Protein AF-A0A2E6NRN7-F1 (afdb_monomer)

Structure (mmCIF, N/CA/C/O backbone):
data_AF-A0A2E6NRN7-F1
#
_entry.id   AF-A0A2E6NRN7-F1
#
loop_
_atom_site.group_PDB
_atom_site.id
_atom_site.type_symbol
_atom_site.label_atom_id
_atom_site.label_alt_id
_atom_site.label_comp_id
_at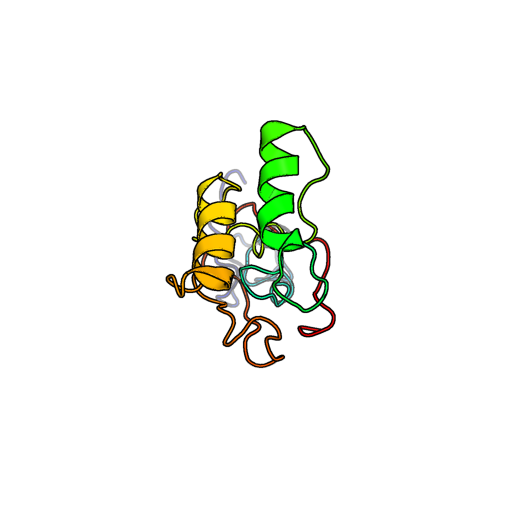om_site.label_asym_id
_atom_site.label_entity_id
_atom_site.label_seq_id
_atom_site.pdbx_PDB_ins_code
_atom_site.Cartn_x
_atom_site.Cartn_y
_atom_site.Cartn_z
_atom_site.occupancy
_atom_site.B_iso_or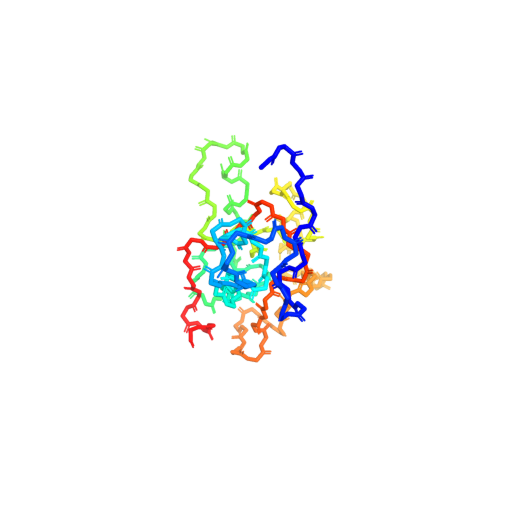_equiv
_atom_site.auth_seq_id
_atom_site.auth_comp_id
_atom_site.auth_asym_id
_atom_site.auth_atom_id
_atom_site.pdbx_PDB_model_num
ATOM 1 N N . CYS A 1 1 ? -23.355 -12.032 27.604 1.00 51.19 1 CYS A N 1
ATOM 2 C CA . CYS A 1 1 ? -23.794 -10.833 28.377 1.00 51.19 1 CYS A CA 1
ATOM 3 C C . CYS A 1 1 ? -23.292 -9.579 27.661 1.00 51.19 1 CYS A C 1
ATOM 5 O O . CYS A 1 1 ? -22.358 -9.713 26.889 1.00 51.19 1 CYS A O 1
ATOM 7 N N . PRO A 1 2 ? -23.863 -8.374 27.845 1.00 42.38 2 PRO A N 1
ATOM 8 C CA . PRO A 1 2 ? -23.249 -7.170 27.294 1.00 42.38 2 PRO A CA 1
ATOM 9 C C . PRO A 1 2 ? -21.928 -6.927 28.044 1.00 42.38 2 PRO A C 1
ATOM 11 O O . PRO A 1 2 ? -21.966 -6.567 29.218 1.00 42.38 2 PRO A O 1
ATOM 14 N N . ALA A 1 3 ? -20.807 -7.180 27.361 1.00 53.59 3 ALA A N 1
ATOM 15 C CA . ALA A 1 3 ? -19.422 -7.009 27.809 1.00 53.59 3 ALA A CA 1
ATOM 16 C C . ALA A 1 3 ? -19.001 -7.858 29.027 1.00 53.59 3 ALA A C 1
ATOM 18 O O . ALA A 1 3 ? -18.905 -7.353 30.146 1.00 53.59 3 ALA A O 1
ATOM 19 N N . CYS A 1 4 ? -18.700 -9.139 28.806 1.00 52.91 4 CYS A N 1
ATOM 20 C CA . CYS A 1 4 ? -17.671 -9.799 29.609 1.00 52.91 4 CYS A CA 1
ATOM 21 C C . CYS A 1 4 ? -16.331 -9.551 28.905 1.00 52.91 4 CYS A C 1
ATOM 23 O O . CYS A 1 4 ? -16.258 -9.552 27.681 1.00 52.91 4 CYS A O 1
ATOM 25 N N . ASN A 1 5 ? -15.322 -9.171 29.675 1.00 68.69 5 ASN A N 1
ATOM 26 C CA . ASN A 1 5 ? -13.997 -8.851 29.172 1.00 68.69 5 ASN A CA 1
ATOM 27 C C . ASN A 1 5 ? -13.223 -10.164 29.018 1.00 68.69 5 ASN A C 1
ATOM 29 O O . ASN A 1 5 ? -12.573 -10.570 29.980 1.00 68.69 5 ASN A O 1
ATOM 33 N N . GLU A 1 6 ? -13.342 -10.794 27.852 1.00 78.25 6 GLU A N 1
ATOM 34 C CA . GLU A 1 6 ? -12.567 -11.976 27.466 1.00 78.25 6 GLU A CA 1
ATOM 35 C C . GLU A 1 6 ? -11.107 -11.603 27.218 1.00 78.25 6 GLU A C 1
ATOM 37 O O . GLU A 1 6 ? -10.813 -10.621 26.527 1.00 78.25 6 GLU A O 1
ATOM 42 N N . ILE A 1 7 ? -10.184 -12.365 27.802 1.00 83.44 7 ILE A N 1
ATOM 43 C CA . ILE A 1 7 ? -8.763 -12.283 27.480 1.00 83.44 7 ILE A CA 1
ATOM 44 C C . ILE A 1 7 ? -8.443 -13.497 26.611 1.00 83.44 7 ILE A C 1
ATOM 46 O O . ILE A 1 7 ? -8.072 -14.551 27.113 1.00 83.44 7 ILE A O 1
ATOM 50 N N . CYS A 1 8 ? -8.554 -13.326 25.295 1.00 84.31 8 CYS A N 1
ATOM 51 C CA . CYS A 1 8 ? -8.453 -14.402 24.304 1.00 84.31 8 CYS A CA 1
ATOM 52 C C . CYS A 1 8 ? -7.022 -14.962 24.079 1.00 84.31 8 CYS A C 1
ATOM 54 O O . CYS A 1 8 ? -6.675 -15.329 22.956 1.00 84.31 8 CYS A O 1
ATOM 56 N N . ASP A 1 9 ? -6.143 -14.932 25.085 1.00 82.94 9 ASP A N 1
ATOM 57 C CA . ASP A 1 9 ? -4.791 -15.525 25.057 1.00 82.94 9 ASP A CA 1
ATOM 58 C C . ASP A 1 9 ? -4.273 -16.044 26.408 1.00 82.94 9 ASP A C 1
ATOM 60 O O . ASP A 1 9 ? -3.080 -16.355 26.542 1.00 82.94 9 ASP A O 1
ATOM 64 N N . ASN A 1 10 ? -5.123 -16.131 27.432 1.00 85.06 10 ASN A N 1
ATOM 65 C CA . ASN A 1 10 ? -4.676 -16.494 28.777 1.00 85.06 10 ASN A CA 1
ATOM 66 C C . ASN A 1 10 ? -4.910 -17.978 29.121 1.00 85.06 10 ASN A C 1
ATOM 68 O O . ASN A 1 10 ? -4.459 -18.421 30.187 1.00 85.06 10 ASN A O 1
ATOM 72 N N . GLY A 1 11 ? -5.557 -18.755 28.241 1.00 83.00 11 GLY A N 1
ATOM 73 C CA . GLY A 1 11 ? -5.867 -20.166 28.475 1.00 83.00 11 GLY A CA 1
ATOM 74 C C . GLY A 1 11 ? -6.983 -20.394 29.494 1.00 83.00 11 GLY A C 1
ATOM 75 O O . GLY A 1 11 ? -7.047 -21.478 30.089 1.00 83.00 11 GLY A O 1
ATOM 76 N N . VAL A 1 12 ? -7.812 -19.383 29.756 1.00 88.12 12 VAL A N 1
ATOM 77 C CA . VAL A 1 12 ? -8.902 -19.394 30.733 1.00 88.12 12 VAL A CA 1
ATOM 78 C C . VAL A 1 12 ? -10.218 -19.041 30.043 1.00 88.12 12 VAL A C 1
ATOM 80 O O . VAL A 1 12 ? -10.271 -18.222 29.144 1.00 88.12 12 VAL A O 1
ATOM 83 N N . ASP A 1 13 ? -11.281 -19.691 30.500 1.00 85.69 13 ASP A N 1
ATOM 84 C CA . ASP A 1 13 ? -12.673 -19.374 30.183 1.00 85.69 13 ASP A CA 1
ATOM 85 C C . ASP A 1 13 ? -13.122 -18.219 31.107 1.00 85.69 13 ASP A C 1
ATOM 87 O O . ASP A 1 13 ? -13.466 -18.451 32.283 1.00 85.69 13 ASP A O 1
ATOM 91 N N . ASP A 1 14 ? -12.967 -16.969 30.652 1.00 86.25 14 ASP A N 1
ATOM 92 C CA . ASP A 1 14 ? -13.157 -15.778 31.490 1.00 86.25 14 ASP A CA 1
ATOM 93 C C . ASP A 1 14 ? -14.650 -15.487 31.757 1.00 86.25 14 ASP A C 1
ATOM 95 O O . ASP A 1 14 ? -15.002 -15.054 32.871 1.00 86.25 14 ASP A O 1
ATOM 99 N N . ASP A 1 15 ? -15.548 -15.800 30.818 1.00 85.75 15 ASP A N 1
ATOM 100 C CA . ASP A 1 15 ? -16.999 -15.636 30.956 1.00 85.75 15 ASP A CA 1
ATOM 101 C C . ASP A 1 15 ? -17.769 -16.903 31.365 1.00 85.75 15 ASP A C 1
ATOM 103 O O . ASP A 1 15 ? -18.920 -16.802 31.822 1.00 85.75 15 ASP A O 1
ATOM 107 N N . ARG A 1 16 ? -17.091 -18.052 31.386 1.00 87.25 16 ARG A N 1
ATOM 108 C CA . ARG A 1 16 ? -17.571 -19.352 31.874 1.00 87.25 16 ARG A CA 1
ATOM 109 C C . ARG A 1 16 ? -18.631 -19.998 31.000 1.00 87.25 16 ARG A C 1
ATOM 111 O O . ARG A 1 16 ? -19.524 -20.675 31.539 1.00 87.25 16 ARG A O 1
ATOM 118 N N . ASP A 1 17 ? -18.564 -19.794 29.693 1.00 87.50 17 ASP A N 1
ATOM 119 C CA . ASP A 1 17 ? -19.461 -20.438 28.739 1.00 87.50 17 ASP A CA 1
ATOM 120 C C . ASP A 1 17 ? -19.004 -21.860 28.334 1.00 87.50 17 ASP A C 1
ATOM 122 O O . ASP A 1 17 ? -19.803 -22.660 27.825 1.00 87.50 17 ASP A O 1
ATOM 126 N N . GLY A 1 18 ? -17.775 -22.228 28.712 1.00 86.62 18 GLY A N 1
ATOM 127 C CA . GLY A 1 18 ? -17.165 -23.532 28.480 1.00 86.62 18 GLY A CA 1
ATOM 128 C C . GLY A 1 18 ? -16.217 -23.584 27.283 1.00 86.62 18 GLY A C 1
ATOM 129 O O . GLY A 1 18 ? -15.721 -24.679 26.984 1.00 86.62 18 GLY A O 1
ATOM 130 N N . LEU A 1 19 ? -15.974 -22.458 26.618 1.00 87.44 19 LEU A N 1
ATOM 131 C CA . LEU A 1 19 ? -14.966 -22.281 25.582 1.00 87.44 19 LEU A CA 1
ATOM 132 C C . LEU A 1 19 ? -13.766 -21.497 26.146 1.00 87.44 19 LEU A C 1
ATOM 134 O O . LEU A 1 19 ? -13.809 -2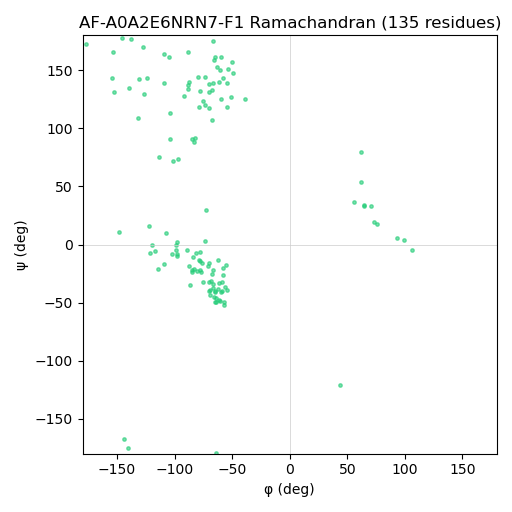0.968 27.250 1.00 87.44 19 LEU A O 1
ATOM 138 N N . VAL A 1 20 ? -12.619 -21.575 25.471 1.00 86.81 20 VAL A N 1
ATOM 139 C CA . VAL A 1 20 ? -11.363 -20.955 25.928 1.00 86.81 20 VAL A CA 1
ATOM 140 C C . VAL A 1 20 ? -10.657 -20.351 24.724 1.00 86.81 20 VAL A C 1
ATOM 142 O O . VAL A 1 20 ? -10.507 -21.035 23.709 1.00 86.81 20 VAL A O 1
ATOM 145 N N . ASP A 1 21 ? -10.154 -19.123 24.865 1.00 83.19 21 ASP A N 1
ATOM 146 C CA . ASP A 1 21 ? -9.392 -18.401 23.841 1.00 83.19 21 ASP A CA 1
ATOM 147 C C . ASP A 1 21 ? -10.032 -18.545 22.439 1.00 83.19 21 ASP A C 1
ATOM 149 O O . ASP A 1 21 ? -11.187 -18.209 22.228 1.00 83.19 21 ASP A O 1
ATOM 153 N N . CYS A 1 22 ? -9.310 -19.090 21.458 1.00 84.44 22 CYS A N 1
ATOM 154 C CA . CYS A 1 22 ? -9.747 -19.183 20.062 1.00 84.44 22 CYS A CA 1
ATOM 155 C C . CYS A 1 22 ? -10.742 -20.303 19.766 1.00 84.44 22 CYS A C 1
ATOM 157 O O . CYS A 1 22 ? -11.233 -20.395 18.641 1.00 84.44 22 CYS A O 1
ATOM 159 N N . ASP A 1 23 ? -11.016 -21.165 20.745 1.00 84.69 23 ASP A N 1
ATOM 160 C CA . ASP A 1 23 ? -12.150 -22.081 20.669 1.00 84.69 23 ASP A CA 1
ATOM 161 C C . ASP A 1 23 ? -13.461 -21.369 21.072 1.00 84.69 23 ASP A C 1
ATOM 163 O O . ASP A 1 23 ? -14.534 -21.958 20.919 1.00 84.69 23 ASP A O 1
ATOM 167 N N . ASP A 1 24 ? -13.382 -20.124 21.564 1.00 81.75 24 ASP A N 1
ATOM 168 C CA . ASP A 1 24 ? -14.505 -19.282 21.975 1.00 81.75 24 ASP A CA 1
ATOM 169 C C . ASP A 1 24 ? -15.028 -18.386 20.842 1.00 81.75 24 ASP A C 1
ATOM 171 O O . ASP A 1 24 ? -14.292 -17.613 20.224 1.00 81.75 24 ASP A O 1
ATOM 175 N N . SER A 1 25 ? -16.343 -18.450 20.607 1.00 85.69 25 SER A N 1
ATOM 176 C CA . SER A 1 25 ? -17.022 -17.628 19.601 1.00 85.69 25 SER A CA 1
ATOM 177 C C . SER A 1 25 ? -17.038 -16.130 19.923 1.00 85.69 25 SER A C 1
ATOM 179 O O . SER A 1 25 ? -17.178 -15.302 19.021 1.00 85.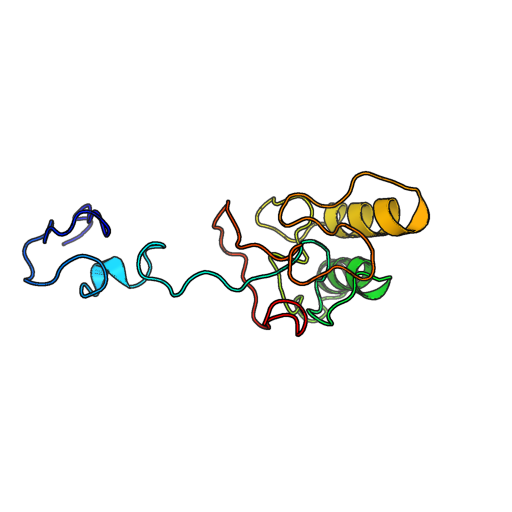69 25 SER A O 1
ATOM 181 N N . ASP A 1 26 ? -16.869 -15.758 21.190 1.00 81.62 26 ASP A N 1
ATOM 182 C CA . ASP A 1 26 ? -16.710 -14.366 21.600 1.00 81.62 26 ASP A CA 1
ATOM 183 C C . ASP A 1 26 ? -15.288 -13.837 21.290 1.00 81.62 26 ASP A C 1
ATOM 185 O O . ASP A 1 26 ? -15.094 -12.623 21.163 1.00 81.62 26 ASP A O 1
ATOM 189 N N . CYS A 1 27 ? -14.329 -14.735 21.018 1.00 79.62 27 CYS A N 1
ATOM 190 C CA . CYS A 1 27 ? -12.966 -14.444 20.560 1.00 79.62 27 CYS A CA 1
ATOM 191 C C . CYS A 1 27 ? -12.770 -14.568 19.034 1.00 79.62 27 CYS A C 1
ATOM 193 O O . CYS A 1 27 ? -11.672 -14.297 18.541 1.00 79.62 27 CYS A O 1
ATOM 195 N N . ASP A 1 28 ? -13.824 -14.869 18.260 1.00 74.81 28 ASP A N 1
ATOM 196 C CA . ASP A 1 28 ? -13.793 -15.044 16.790 1.00 74.81 28 ASP A CA 1
ATOM 197 C C . ASP A 1 28 ? -13.221 -13.837 16.013 1.00 74.81 28 ASP A C 1
ATOM 199 O O . ASP A 1 28 ? -12.886 -13.938 14.830 1.00 74.81 28 ASP A O 1
ATOM 203 N N . ARG A 1 29 ? -13.155 -12.662 16.648 1.00 65.38 29 ARG A N 1
ATOM 204 C CA . ARG A 1 29 ? -12.596 -11.423 16.079 1.00 65.38 29 ARG A CA 1
ATOM 205 C C . ARG A 1 29 ? -11.449 -10.841 16.901 1.00 65.38 29 ARG A C 1
ATOM 207 O O . ARG A 1 29 ? -11.131 -9.670 16.738 1.00 65.38 29 ARG A O 1
ATOM 214 N N . HIS A 1 30 ? -10.871 -11.620 17.810 1.00 68.94 30 HIS A N 1
ATOM 215 C CA . HIS A 1 30 ? -9.707 -11.200 18.577 1.00 68.94 30 HIS A CA 1
ATOM 216 C C . HIS A 1 30 ? -8.427 -11.564 17.818 1.00 68.94 30 HIS A C 1
ATOM 218 O O . HIS A 1 30 ? -8.305 -12.675 17.304 1.00 68.94 30 HIS A O 1
ATOM 224 N N . ASN A 1 31 ? -7.446 -10.661 17.779 1.00 66.00 31 ASN A N 1
ATOM 225 C CA . ASN A 1 31 ? -6.235 -10.796 16.946 1.00 66.00 31 ASN A CA 1
ATOM 226 C C . ASN A 1 31 ? -5.418 -12.058 17.226 1.00 66.00 31 ASN A C 1
ATOM 228 O O . ASN A 1 31 ? -4.746 -12.576 16.344 1.00 66.00 31 ASN A O 1
ATOM 232 N N . ASN A 1 32 ? -5.517 -12.583 18.445 1.00 67.75 32 ASN A N 1
ATOM 233 C CA . ASN A 1 32 ? -4.849 -13.817 18.858 1.00 67.75 32 ASN A CA 1
ATOM 234 C C . ASN A 1 32 ? -5.445 -15.076 18.197 1.00 67.75 32 ASN A C 1
ATOM 236 O O . ASN A 1 32 ? -4.817 -16.134 18.214 1.00 67.75 32 ASN A O 1
ATOM 240 N N . CYS A 1 33 ? -6.647 -14.954 17.630 1.00 69.38 33 CYS A N 1
ATOM 241 C CA . CYS A 1 33 ? -7.470 -16.043 17.107 1.00 69.38 33 CYS A CA 1
ATOM 242 C C . CYS A 1 33 ? -7.805 -15.900 15.622 1.00 69.38 33 CYS A C 1
ATOM 244 O O . CYS A 1 33 ? -8.317 -16.837 15.004 1.00 69.38 33 CYS A O 1
ATOM 246 N N . LEU A 1 34 ? -7.457 -14.759 15.027 1.00 62.06 34 LEU A N 1
ATOM 247 C CA . LEU A 1 34 ? -7.379 -14.621 13.584 1.00 62.06 34 LEU A CA 1
ATOM 248 C C . LEU A 1 34 ? -6.131 -15.364 13.074 1.00 62.06 34 LEU A C 1
ATOM 250 O O . LEU A 1 34 ? -5.105 -15.406 13.758 1.00 62.06 34 LEU A O 1
ATOM 254 N N . PRO A 1 35 ? -6.190 -15.996 11.888 1.00 53.47 35 PRO A N 1
ATOM 255 C CA . PRO A 1 35 ? -4.988 -16.533 11.261 1.00 53.47 35 PRO A CA 1
ATOM 256 C C . PRO A 1 35 ? -3.952 -15.409 11.132 1.00 53.47 35 PRO A C 1
ATOM 258 O O . PRO A 1 35 ? -4.331 -14.288 10.799 1.00 53.47 35 PRO A O 1
ATOM 261 N N . ALA A 1 36 ? -2.678 -15.727 11.403 1.00 54.31 36 ALA A N 1
ATOM 262 C CA . ALA A 1 36 ? -1.548 -14.802 11.281 1.00 54.31 36 ALA A CA 1
ATOM 263 C C . ALA A 1 36 ? -1.724 -13.911 10.045 1.00 54.31 36 ALA A C 1
ATOM 265 O O . ALA A 1 36 ? -1.995 -14.433 8.955 1.00 54.31 36 ALA A O 1
ATOM 266 N N . GLY A 1 37 ? -1.678 -12.593 10.264 1.00 63.97 37 GLY A N 1
ATOM 267 C CA . GLY A 1 37 ? -2.070 -11.586 9.284 1.00 63.97 37 GLY A CA 1
ATOM 268 C C . GLY A 1 37 ? -1.423 -11.835 7.925 1.00 63.97 37 GLY A C 1
ATOM 269 O O . GLY A 1 37 ? -0.316 -12.369 7.824 1.00 63.97 37 GLY A O 1
ATOM 270 N N . VAL A 1 38 ? -2.132 -11.481 6.851 1.00 79.56 38 VAL A N 1
ATOM 271 C CA . VAL A 1 38 ? -1.569 -11.549 5.499 1.00 79.56 38 VAL A CA 1
ATOM 272 C C . VAL A 1 38 ? -0.227 -10.818 5.505 1.00 79.56 38 VAL A C 1
ATOM 274 O O . VAL A 1 38 ? -0.155 -9.681 5.952 1.00 79.56 38 VAL A O 1
ATOM 277 N N . ARG A 1 39 ? 0.847 -11.465 5.036 1.00 90.31 39 ARG A N 1
ATOM 278 C CA . ARG A 1 39 ? 2.154 -10.808 4.935 1.00 90.31 39 ARG A CA 1
ATOM 279 C C . ARG A 1 39 ? 2.172 -9.907 3.708 1.00 90.31 39 ARG A C 1
ATOM 281 O O . ARG A 1 39 ? 1.829 -10.345 2.610 1.00 90.31 39 ARG A O 1
ATOM 288 N N . PHE A 1 40 ? 2.628 -8.674 3.876 1.00 93.44 40 PHE A N 1
ATOM 289 C CA . PHE A 1 40 ? 2.713 -7.684 2.806 1.00 93.44 40 PHE A CA 1
ATOM 290 C C . PHE A 1 40 ? 3.936 -6.781 2.985 1.00 93.44 40 PHE A C 1
ATOM 292 O O . PHE A 1 40 ? 4.703 -6.905 3.942 1.00 93.44 40 PHE A O 1
ATOM 299 N N . VAL A 1 41 ? 4.128 -5.878 2.027 1.00 95.50 41 VAL A N 1
ATOM 300 C CA . VAL A 1 41 ? 5.093 -4.783 2.105 1.00 95.50 41 VAL A CA 1
ATOM 301 C C . VAL A 1 41 ? 4.355 -3.484 1.821 1.00 95.50 41 VAL A C 1
ATOM 303 O O . VAL A 1 41 ? 3.652 -3.381 0.812 1.00 95.50 41 VAL A O 1
ATOM 306 N N . ARG A 1 42 ? 4.528 -2.480 2.687 1.00 95.31 42 ARG A N 1
ATOM 307 C CA . ARG A 1 42 ? 3.982 -1.142 2.465 1.00 95.31 42 ARG A CA 1
ATOM 308 C C . ARG A 1 42 ? 4.555 -0.566 1.178 1.00 95.31 42 ARG A C 1
ATOM 310 O O . ARG A 1 42 ? 5.766 -0.487 0.969 1.00 95.31 42 ARG A O 1
ATOM 317 N N . GLY A 1 43 ? 3.644 -0.168 0.309 1.00 95.81 43 GLY A N 1
ATOM 318 C CA . GLY A 1 43 ? 3.879 0.368 -1.014 1.00 95.81 43 GLY A CA 1
ATOM 319 C C . GLY A 1 43 ? 3.569 -0.562 -2.179 1.00 95.81 43 GLY A C 1
ATOM 320 O O . GLY A 1 43 ? 3.657 -0.082 -3.300 1.00 95.81 43 GLY A O 1
ATOM 321 N N . ASP A 1 44 ? 3.200 -1.828 -1.962 1.00 96.69 44 ASP A N 1
ATOM 322 C CA . ASP A 1 44 ? 2.671 -2.715 -3.016 1.00 96.69 44 ASP A CA 1
ATOM 323 C C . ASP A 1 44 ? 1.139 -2.821 -2.921 1.00 96.69 44 ASP A C 1
ATOM 325 O O . ASP A 1 44 ? 0.566 -3.819 -2.472 1.00 96.69 44 ASP A O 1
ATOM 329 N N . GLY A 1 45 ? 0.463 -1.734 -3.294 1.00 95.44 45 GLY A N 1
ATOM 330 C CA . GLY A 1 45 ? -0.983 -1.587 -3.119 1.00 95.44 45 GLY A CA 1
ATOM 331 C C . GLY A 1 45 ? -1.814 -2.468 -4.056 1.00 95.44 45 GLY A C 1
ATOM 332 O O . GLY A 1 45 ? -2.999 -2.697 -3.793 1.00 95.44 45 GLY A O 1
ATOM 333 N N . ASN A 1 46 ? -1.231 -2.965 -5.153 1.00 95.12 46 ASN A N 1
ATOM 334 C CA . ASN A 1 46 ? -1.886 -3.930 -6.043 1.00 95.12 46 ASN A CA 1
ATOM 335 C C . ASN A 1 46 ? -1.461 -5.387 -5.801 1.00 95.12 46 ASN A C 1
ATOM 337 O O . ASN A 1 46 ? -1.997 -6.271 -6.472 1.00 95.12 46 ASN A O 1
ATOM 341 N N . SER A 1 47 ? -0.556 -5.625 -4.847 1.00 94.50 47 SER A N 1
ATOM 342 C CA . SER A 1 47 ? -0.038 -6.944 -4.479 1.00 94.50 47 SER A CA 1
ATOM 343 C C . SER A 1 47 ? 0.576 -7.700 -5.662 1.00 94.50 47 SER A C 1
ATOM 345 O O . SER A 1 47 ? 0.416 -8.918 -5.775 1.00 94.50 47 SER A O 1
ATOM 347 N N . ASP A 1 48 ? 1.253 -6.995 -6.573 1.00 94.56 48 ASP A N 1
ATOM 348 C CA . ASP A 1 48 ? 1.849 -7.603 -7.769 1.00 94.56 48 ASP A CA 1
ATOM 349 C C . ASP A 1 48 ? 3.290 -8.106 -7.565 1.00 94.56 48 ASP A C 1
ATOM 351 O O . ASP A 1 48 ? 3.843 -8.786 -8.439 1.00 94.56 48 ASP A O 1
ATOM 355 N N . GLY A 1 49 ? 3.873 -7.851 -6.391 1.00 93.88 49 GLY A N 1
ATOM 356 C CA . GLY A 1 49 ? 5.224 -8.275 -6.041 1.00 93.88 49 GLY A CA 1
ATOM 357 C C . GLY A 1 49 ? 6.305 -7.237 -6.332 1.00 93.88 49 GLY A C 1
ATOM 358 O O . GLY A 1 49 ? 7.490 -7.560 -6.202 1.00 93.88 49 GLY A O 1
ATOM 359 N N . ALA A 1 50 ? 5.955 -6.020 -6.756 1.00 95.69 50 ALA A N 1
ATOM 360 C CA . ALA A 1 50 ? 6.930 -4.970 -7.019 1.00 95.69 50 ALA A CA 1
ATOM 361 C C . ALA A 1 50 ? 6.360 -3.560 -6.838 1.00 95.69 50 ALA A C 1
ATOM 363 O O . ALA A 1 50 ? 5.403 -3.166 -7.488 1.00 95.69 50 ALA A O 1
ATOM 364 N N . ILE A 1 51 ? 7.075 -2.716 -6.097 1.00 96.75 51 ILE A N 1
ATOM 365 C CA . ILE A 1 51 ? 6.685 -1.316 -5.916 1.00 96.75 51 ILE A CA 1
ATOM 366 C C . ILE A 1 51 ? 7.077 -0.504 -7.145 1.00 96.75 51 ILE A C 1
ATOM 368 O O . ILE A 1 51 ? 8.258 -0.361 -7.484 1.00 96.75 51 ILE A O 1
ATOM 372 N N . ASN A 1 52 ? 6.079 0.062 -7.811 1.00 96.62 52 ASN A N 1
ATOM 373 C CA . ASN A 1 52 ? 6.235 0.806 -9.044 1.00 96.62 52 ASN A CA 1
ATOM 374 C C . ASN A 1 52 ? 5.263 1.999 -9.142 1.00 96.62 52 ASN A C 1
ATOM 376 O O . ASN A 1 52 ? 4.677 2.461 -8.166 1.00 96.62 52 ASN A O 1
ATOM 380 N N . LEU A 1 53 ? 5.152 2.588 -10.339 1.00 97.25 53 LEU A N 1
ATOM 381 C CA . LEU A 1 53 ? 4.299 3.761 -10.554 1.00 97.25 53 LEU A CA 1
ATOM 382 C C . LEU A 1 53 ? 2.820 3.456 -10.271 1.00 97.25 53 LEU A C 1
ATOM 384 O O . LEU A 1 53 ? 2.093 4.343 -9.831 1.00 97.25 53 LEU A O 1
ATOM 388 N N . THR A 1 54 ? 2.386 2.228 -10.548 1.00 97.25 54 THR A N 1
ATOM 389 C CA . THR A 1 54 ? 1.000 1.785 -10.372 1.00 97.25 54 THR A CA 1
ATOM 390 C C . THR A 1 54 ? 0.571 1.925 -8.917 1.00 97.25 54 THR A C 1
ATOM 392 O O . THR A 1 54 ? -0.511 2.449 -8.657 1.00 97.25 54 THR A O 1
ATOM 395 N N . ASP A 1 55 ? 1.456 1.591 -7.981 1.00 97.25 55 ASP A N 1
ATOM 396 C CA . ASP A 1 55 ? 1.180 1.625 -6.546 1.00 97.25 55 ASP A CA 1
ATOM 397 C C . ASP A 1 55 ? 0.966 3.030 -6.000 1.00 97.25 55 ASP A C 1
ATOM 399 O O . ASP A 1 55 ? 0.122 3.240 -5.139 1.00 97.25 55 ASP A O 1
ATOM 403 N N . GLY A 1 56 ? 1.658 4.029 -6.551 1.00 96.69 56 GLY A N 1
ATOM 404 C CA . GLY A 1 56 ? 1.391 5.425 -6.199 1.00 96.69 56 GLY A CA 1
ATOM 405 C C . GLY A 1 56 ? 0.142 5.994 -6.885 1.00 96.69 56 GLY A C 1
ATOM 406 O O . GLY A 1 56 ? -0.424 6.985 -6.429 1.00 96.69 56 GLY A O 1
ATOM 407 N N . VAL A 1 57 ? -0.306 5.405 -7.999 1.00 97.50 57 VAL A N 1
ATOM 408 C CA . VAL A 1 57 ? -1.475 5.886 -8.759 1.00 97.50 57 VAL A CA 1
ATOM 409 C C . VAL A 1 57 ? -2.787 5.316 -8.220 1.00 97.50 57 VAL A C 1
ATOM 411 O O . VAL A 1 57 ? -3.796 6.022 -8.234 1.00 97.50 57 VAL A O 1
ATOM 414 N N . ILE A 1 58 ? -2.798 4.074 -7.737 1.00 96.38 58 ILE A N 1
ATOM 415 C CA . ILE A 1 58 ? -4.009 3.408 -7.234 1.00 96.38 58 ILE A CA 1
ATOM 416 C C . ILE A 1 58 ? -4.698 4.194 -6.104 1.00 96.38 58 ILE A C 1
ATOM 418 O O . ILE A 1 58 ? -5.890 4.475 -6.261 1.00 96.38 58 ILE A O 1
ATOM 422 N N . PRO A 1 59 ? -3.999 4.655 -5.044 1.00 95.62 59 PRO A N 1
ATOM 423 C CA . PRO A 1 59 ? -4.600 5.498 -4.009 1.00 95.62 59 PRO A CA 1
ATOM 424 C C . PRO A 1 59 ? -5.278 6.748 -4.584 1.00 95.62 59 PRO A C 1
ATOM 426 O O . PRO A 1 59 ? -6.380 7.119 -4.184 1.00 95.62 59 PRO A O 1
ATOM 429 N N . LEU A 1 60 ? -4.674 7.375 -5.600 1.00 97.38 60 LEU A N 1
ATOM 430 C CA . LEU A 1 60 ? -5.235 8.565 -6.244 1.00 97.38 60 LEU A CA 1
ATOM 431 C C . LEU A 1 60 ? -6.502 8.254 -7.049 1.00 97.38 60 LEU A C 1
ATOM 433 O O . LEU A 1 60 ? -7.445 9.049 -7.043 1.00 97.38 60 LEU A O 1
ATOM 437 N N . LEU A 1 61 ? -6.535 7.117 -7.749 1.00 96.62 61 LEU A N 1
ATOM 438 C CA . LEU A 1 61 ? -7.722 6.676 -8.483 1.00 96.62 61 LEU A CA 1
ATOM 439 C C . LEU A 1 61 ? -8.870 6.356 -7.522 1.00 96.62 61 LEU A C 1
ATOM 441 O O . LEU A 1 61 ? -9.996 6.813 -7.750 1.00 96.62 61 LEU A O 1
ATOM 445 N N . TYR A 1 62 ? -8.581 5.644 -6.435 1.00 95.31 62 TYR A N 1
ATOM 446 C CA . TYR A 1 62 ? -9.549 5.345 -5.386 1.00 95.31 62 TYR A CA 1
ATOM 447 C C . TYR A 1 62 ? -10.145 6.635 -4.796 1.00 95.31 62 TYR A C 1
ATOM 449 O O . TYR A 1 62 ? -11.359 6.839 -4.840 1.00 95.31 62 TYR A O 1
ATOM 457 N N . LEU A 1 63 ? -9.292 7.576 -4.375 1.00 96.38 63 LEU A N 1
ATOM 458 C CA . LEU A 1 63 ? -9.713 8.806 -3.697 1.00 96.38 63 LEU A CA 1
ATOM 459 C C . LEU A 1 63 ? -10.457 9.805 -4.588 1.00 96.38 63 LEU A C 1
ATOM 461 O O . LEU A 1 63 ? -11.439 10.411 -4.159 1.00 96.38 63 LEU A O 1
ATOM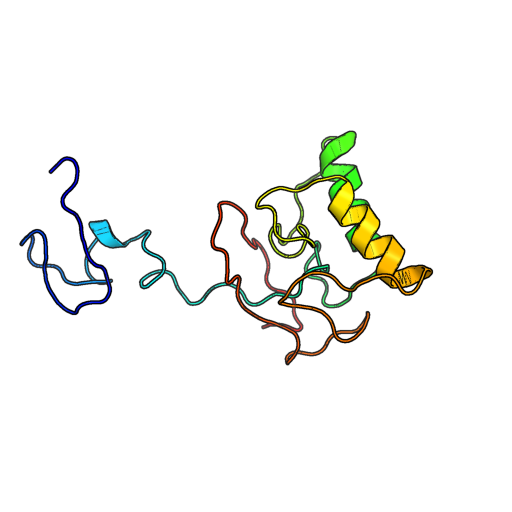 465 N N . PHE A 1 64 ? -9.981 10.029 -5.816 1.00 96.75 64 PHE A N 1
ATOM 466 C CA . PHE A 1 64 ? -10.444 11.161 -6.629 1.00 96.75 64 PHE A CA 1
ATOM 467 C C . PHE A 1 64 ? -11.318 10.769 -7.813 1.00 96.75 64 PHE A C 1
ATOM 469 O O . PHE A 1 64 ? -11.993 11.632 -8.379 1.00 96.75 64 PHE A O 1
ATOM 476 N N . THR A 1 65 ? -11.312 9.495 -8.208 1.00 96.12 65 THR A N 1
ATOM 477 C CA . THR A 1 65 ? -12.108 9.023 -9.352 1.00 96.12 65 THR A CA 1
ATOM 478 C C . THR A 1 65 ? -13.172 8.001 -8.965 1.00 96.12 65 THR A C 1
ATOM 480 O O . THR A 1 65 ? -13.998 7.662 -9.809 1.00 96.12 65 THR A O 1
ATOM 483 N N . GLY A 1 66 ? -13.195 7.557 -7.701 1.00 91.38 66 GLY A N 1
ATOM 484 C CA . GLY A 1 66 ? -14.060 6.465 -7.257 1.00 91.38 66 GLY A CA 1
ATOM 485 C C . GLY A 1 66 ? -13.700 5.145 -7.938 1.00 91.38 66 GLY A C 1
ATOM 486 O O . GLY A 1 66 ? -14.596 4.378 -8.284 1.00 91.38 66 GLY A O 1
ATOM 487 N N . GLY A 1 67 ? -12.407 4.941 -8.213 1.00 92.69 67 GLY A N 1
ATOM 488 C CA . GLY A 1 67 ? -11.889 3.674 -8.719 1.00 92.69 67 GLY A CA 1
ATOM 489 C C . GLY A 1 67 ? -12.014 2.556 -7.685 1.00 92.69 67 GLY A C 1
ATOM 490 O O . GLY A 1 67 ? -12.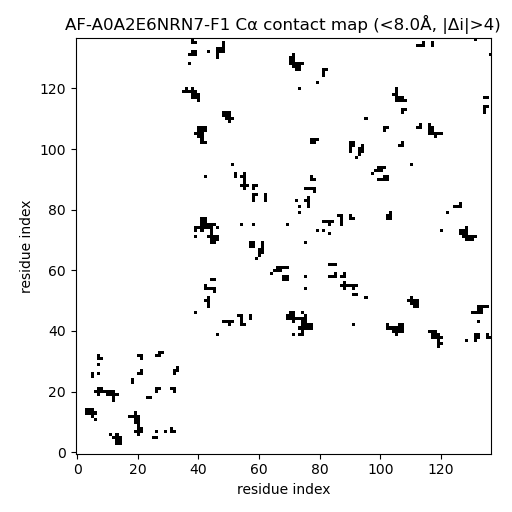417 2.791 -6.545 1.00 92.69 67 GLY A O 1
ATOM 491 N N . ASP A 1 68 ? -11.655 1.341 -8.092 1.00 92.62 68 ASP A N 1
ATOM 492 C CA . ASP A 1 68 ? -11.642 0.193 -7.188 1.00 92.62 68 ASP A CA 1
ATOM 493 C C . ASP A 1 68 ? -10.662 0.420 -6.024 1.00 92.62 68 ASP A C 1
ATOM 495 O O . ASP A 1 68 ? -9.664 1.138 -6.157 1.00 92.62 68 ASP A O 1
ATOM 499 N N . ALA A 1 69 ? -10.967 -0.184 -4.875 1.00 91.12 69 ALA A N 1
ATOM 500 C CA . ALA A 1 69 ? -10.071 -0.173 -3.725 1.00 91.12 69 ALA A CA 1
ATOM 501 C C . ALA A 1 69 ? -8.748 -0.899 -4.053 1.00 91.12 69 ALA A C 1
ATOM 503 O O . ALA A 1 69 ? -8.747 -1.800 -4.902 1.00 91.12 69 ALA A O 1
ATOM 504 N N . PRO A 1 70 ? -7.633 -0.533 -3.389 1.00 94.12 70 PRO A N 1
ATOM 505 C CA . PRO A 1 70 ? -6.381 -1.274 -3.494 1.00 94.12 70 PRO A CA 1
ATOM 506 C C . PRO A 1 70 ? -6.578 -2.759 -3.177 1.00 94.12 70 PRO A C 1
ATOM 508 O O . PRO A 1 70 ? -7.450 -3.132 -2.391 1.00 94.12 70 PRO A O 1
ATOM 511 N N . ALA A 1 71 ? -5.750 -3.607 -3.781 1.00 92.88 71 ALA A N 1
ATOM 512 C CA . ALA A 1 71 ? -5.797 -5.045 -3.538 1.00 92.88 71 ALA A CA 1
ATOM 513 C C . ALA A 1 71 ? -5.346 -5.379 -2.102 1.00 92.88 71 ALA A C 1
ATOM 515 O O . ALA A 1 71 ? -5.862 -6.304 -1.470 1.00 92.88 71 ALA A O 1
ATOM 516 N N . CYS A 1 72 ? -4.440 -4.559 -1.570 1.00 93.06 72 CYS A N 1
ATOM 517 C CA . CYS A 1 72 ? -4.007 -4.578 -0.183 1.00 93.06 72 CYS A CA 1
ATOM 518 C C . CYS A 1 72 ? -4.045 -3.148 0.356 1.00 93.06 72 CYS A C 1
ATOM 520 O O . CYS A 1 72 ? -3.280 -2.291 -0.091 1.00 93.06 72 CYS A O 1
ATOM 522 N N . VAL A 1 73 ? -5.009 -2.875 1.243 1.00 93.00 73 VAL A N 1
ATOM 523 C CA . VAL A 1 73 ? -5.220 -1.530 1.797 1.00 93.00 73 VAL A CA 1
ATOM 524 C C . VAL A 1 73 ? -4.065 -1.176 2.731 1.00 93.00 73 VAL A C 1
ATOM 526 O O . VAL A 1 73 ? -3.527 -0.085 2.590 1.00 93.00 73 VAL A O 1
ATOM 529 N N . ASP A 1 74 ? -3.586 -2.126 3.535 1.00 92.06 74 ASP A N 1
ATOM 530 C CA . ASP A 1 74 ? -2.435 -1.940 4.439 1.00 92.06 74 ASP A CA 1
ATOM 531 C C . ASP A 1 74 ? -1.160 -1.626 3.663 1.00 92.06 74 ASP A C 1
ATOM 533 O O . ASP A 1 74 ? -0.358 -0.774 4.041 1.00 92.06 74 ASP A O 1
ATOM 537 N N . ALA A 1 75 ? -0.980 -2.269 2.505 1.00 94.88 75 ALA A N 1
ATOM 538 C CA . ALA A 1 75 ? 0.138 -1.940 1.636 1.00 94.88 75 ALA A CA 1
ATOM 539 C C . ALA A 1 75 ? -0.021 -0.560 0.986 1.00 94.88 75 ALA A C 1
ATOM 541 O O . ALA A 1 75 ? 0.975 0.109 0.723 1.00 94.88 75 ALA A O 1
ATOM 542 N N . ALA A 1 76 ? -1.245 -0.125 0.697 1.00 96.19 76 ALA A N 1
ATOM 543 C CA . ALA A 1 76 ? -1.496 1.178 0.099 1.00 96.19 76 ALA A CA 1
ATOM 544 C C . ALA A 1 76 ? -1.465 2.332 1.120 1.00 96.19 76 ALA A C 1
ATOM 546 O O . ALA A 1 76 ? -1.193 3.454 0.700 1.00 96.19 76 ALA A O 1
ATOM 547 N N . ASP A 1 77 ? -1.686 2.073 2.412 1.00 95.25 77 ASP A N 1
ATOM 548 C CA . ASP A 1 77 ? -1.441 3.007 3.518 1.00 95.25 77 ASP A CA 1
ATOM 549 C C . ASP A 1 77 ? 0.030 2.931 3.958 1.00 95.25 77 ASP A C 1
ATOM 551 O O . ASP A 1 77 ? 0.471 2.118 4.772 1.00 95.25 77 ASP A O 1
ATOM 555 N N . THR A 1 78 ? 0.838 3.782 3.345 1.00 96.31 78 THR A N 1
ATOM 556 C CA . THR A 1 78 ? 2.299 3.738 3.424 1.00 96.31 78 THR A CA 1
ATOM 557 C C . THR A 1 78 ? 2.871 4.410 4.663 1.00 96.31 78 THR A C 1
ATOM 559 O O . THR A 1 78 ? 4.027 4.142 5.015 1.00 96.31 78 THR A O 1
ATOM 562 N N . ASN A 1 79 ? 2.112 5.311 5.290 1.00 94.94 79 ASN A N 1
ATOM 563 C CA . ASN A 1 79 ? 2.469 5.929 6.565 1.00 94.94 79 ASN A CA 1
ATOM 564 C C . ASN A 1 79 ? 1.640 5.432 7.742 1.00 94.94 79 ASN A C 1
ATOM 566 O O . ASN A 1 79 ? 1.811 5.986 8.829 1.00 94.94 79 ASN A O 1
ATOM 570 N N . ASP A 1 80 ? 0.855 4.379 7.533 1.00 92.69 80 ASP A N 1
ATOM 571 C CA . ASP A 1 80 ? 0.239 3.581 8.582 1.00 92.69 80 ASP A CA 1
ATOM 572 C C . ASP A 1 80 ? -0.717 4.402 9.452 1.00 92.69 80 ASP A C 1
ATOM 574 O O . ASP A 1 80 ? -0.550 4.575 10.663 1.00 92.69 80 ASP A O 1
ATOM 578 N N . THR A 1 81 ? -1.653 5.064 8.777 1.00 92.50 81 THR A N 1
ATOM 579 C CA . THR A 1 81 ? -2.629 5.959 9.408 1.00 92.50 81 THR A CA 1
ATOM 580 C C . THR A 1 81 ? -3.985 5.303 9.670 1.00 92.50 81 THR A C 1
ATOM 582 O O . THR A 1 81 ? -4.816 5.906 10.358 1.00 92.50 81 THR A O 1
ATOM 585 N N . GLY A 1 82 ? -4.206 4.105 9.131 1.00 89.06 82 GLY A N 1
ATOM 586 C CA . GLY A 1 82 ? -5.473 3.382 9.070 1.00 89.06 82 GLY A CA 1
ATOM 587 C C . GLY A 1 82 ? -6.445 3.914 8.029 1.00 89.06 82 GLY A C 1
ATOM 588 O O . GLY A 1 82 ? -7.654 3.678 8.106 1.00 89.06 82 GLY A O 1
ATOM 589 N N . ALA A 1 83 ? -5.955 4.688 7.062 1.00 90.81 83 ALA A N 1
ATOM 590 C CA . ALA A 1 83 ? -6.768 5.233 5.991 1.00 90.81 83 ALA A CA 1
ATOM 591 C C . ALA A 1 83 ? -5.935 5.522 4.744 1.00 90.81 83 ALA A C 1
ATOM 593 O O . ALA A 1 83 ? -4.833 6.047 4.809 1.00 90.81 83 ALA A O 1
ATOM 594 N N . ILE A 1 84 ? -6.534 5.291 3.575 1.00 93.94 84 ILE A N 1
ATOM 595 C CA . ILE A 1 84 ? -5.937 5.734 2.316 1.00 93.94 84 ILE A CA 1
ATOM 596 C C . ILE A 1 84 ? -6.078 7.250 2.192 1.00 93.94 84 ILE A C 1
ATOM 598 O O . ILE A 1 84 ? -7.189 7.785 2.129 1.00 93.94 84 ILE A O 1
ATOM 602 N N . GLU A 1 85 ? -4.949 7.937 2.083 1.00 95.75 85 GLU A N 1
ATOM 603 C CA . GLU A 1 85 ? -4.833 9.379 1.945 1.00 95.75 85 GLU A CA 1
ATOM 604 C C . GLU A 1 85 ? -3.967 9.764 0.729 1.00 95.75 85 GLU A C 1
ATOM 606 O O . GLU A 1 85 ? -3.319 8.960 0.059 1.00 95.75 85 GLU A O 1
ATOM 611 N N . ILE A 1 86 ? -3.952 11.055 0.383 1.00 97.12 86 ILE A N 1
ATOM 612 C CA . ILE A 1 86 ? -3.075 11.544 -0.697 1.00 97.12 86 ILE A CA 1
ATOM 613 C C . ILE A 1 86 ? -1.589 11.452 -0.317 1.00 97.12 86 ILE A C 1
ATOM 615 O O . ILE A 1 86 ? -0.724 11.397 -1.194 1.00 97.12 86 ILE A O 1
ATOM 619 N N . THR A 1 87 ? -1.287 11.471 0.983 1.00 97.62 87 THR A N 1
ATOM 620 C CA . THR A 1 87 ? 0.068 11.331 1.524 1.00 97.62 87 THR A CA 1
ATOM 621 C C . THR A 1 87 ? 0.705 10.014 1.114 1.00 97.62 87 THR A C 1
ATOM 623 O O . THR A 1 87 ? 1.899 10.018 0.816 1.00 97.62 87 THR A O 1
ATOM 626 N N . ASP A 1 88 ? -0.087 8.957 0.950 1.00 97.50 88 ASP A N 1
ATOM 627 C CA . ASP A 1 88 ? 0.414 7.644 0.561 1.00 97.50 88 ASP A CA 1
ATOM 628 C C . ASP A 1 88 ? 1.044 7.624 -0.821 1.00 97.50 88 ASP A C 1
ATOM 630 O O . ASP A 1 88 ? 2.198 7.236 -1.024 1.00 97.50 88 ASP A O 1
ATOM 634 N N . ALA A 1 89 ? 0.312 8.171 -1.789 1.00 97.62 89 ALA A N 1
ATOM 635 C CA . ALA A 1 89 ? 0.807 8.331 -3.146 1.00 97.62 89 ALA A CA 1
ATOM 636 C C . ALA A 1 89 ? 2.082 9.191 -3.185 1.00 97.62 89 ALA A C 1
ATOM 638 O O . ALA A 1 89 ? 3.024 8.906 -3.930 1.00 97.62 89 ALA A O 1
ATOM 639 N N . ILE A 1 90 ? 2.128 10.255 -2.373 1.00 97.75 90 ILE A N 1
ATOM 640 C CA . ILE A 1 90 ? 3.289 11.148 -2.297 1.00 97.75 90 ILE A CA 1
ATOM 641 C C . ILE A 1 90 ? 4.512 10.401 -1.756 1.00 97.75 90 ILE A C 1
ATOM 643 O O . ILE A 1 90 ? 5.608 10.605 -2.283 1.00 97.75 90 ILE A O 1
ATOM 647 N N . ILE A 1 91 ? 4.345 9.542 -0.749 1.00 97.94 91 ILE A N 1
ATOM 648 C CA . ILE A 1 91 ? 5.432 8.739 -0.177 1.00 97.94 91 ILE A CA 1
ATOM 649 C C . ILE A 1 91 ? 6.015 7.803 -1.238 1.00 97.94 91 ILE A C 1
ATOM 651 O O . ILE A 1 91 ? 7.228 7.840 -1.460 1.00 97.94 91 ILE A O 1
ATOM 655 N N . ILE A 1 92 ? 5.176 7.076 -1.983 1.00 97.62 92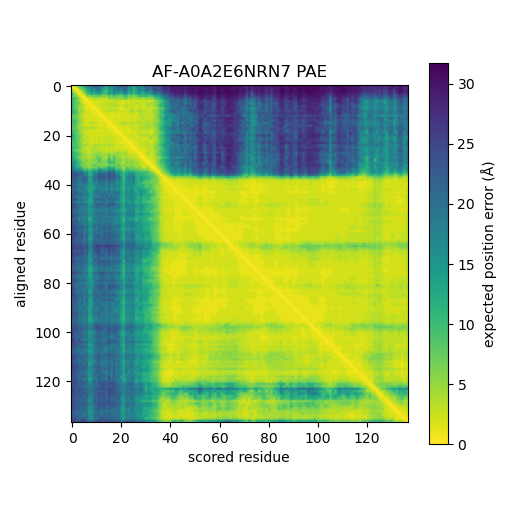 ILE A N 1
ATOM 656 C CA . ILE A 1 92 ? 5.640 6.181 -3.058 1.00 97.62 92 ILE A CA 1
ATOM 657 C C . ILE A 1 92 ? 6.397 6.934 -4.146 1.00 97.62 92 ILE A C 1
ATOM 659 O O . ILE A 1 92 ? 7.516 6.556 -4.502 1.00 97.62 92 ILE A O 1
ATOM 663 N N . PHE A 1 93 ? 5.852 8.040 -4.654 1.00 97.88 93 PHE A N 1
ATOM 664 C CA . PHE A 1 93 ? 6.540 8.806 -5.696 1.00 97.88 93 PHE A CA 1
ATOM 665 C C . PHE A 1 93 ? 7.831 9.460 -5.194 1.00 97.88 93 PHE A C 1
ATOM 667 O O . PHE A 1 93 ? 8.826 9.516 -5.924 1.00 97.88 93 PHE A O 1
ATOM 674 N N . SER A 1 94 ? 7.838 9.950 -3.953 1.00 97.31 94 SER A N 1
ATOM 675 C CA . SER A 1 94 ? 9.024 10.538 -3.331 1.00 97.31 94 SER A CA 1
ATOM 676 C C . SER A 1 94 ? 10.134 9.500 -3.173 1.00 97.31 94 SER A C 1
ATOM 678 O O . SER A 1 94 ? 11.279 9.757 -3.557 1.00 97.31 94 SER A O 1
ATOM 680 N N . TRP A 1 95 ? 9.801 8.306 -2.684 1.00 97.12 95 TRP A N 1
ATOM 681 C CA . TRP A 1 95 ? 10.749 7.211 -2.520 1.00 97.12 95 TRP A CA 1
ATOM 682 C C . TRP A 1 95 ? 11.300 6.718 -3.866 1.00 97.12 95 TRP A C 1
ATOM 684 O O . TRP A 1 95 ? 12.518 6.687 -4.048 1.00 97.12 95 TRP A O 1
ATOM 694 N N . LEU A 1 96 ? 10.428 6.447 -4.847 1.00 96.19 96 LEU A N 1
ATOM 695 C CA . LEU A 1 96 ? 10.824 5.922 -6.161 1.00 96.19 96 LEU A CA 1
ATOM 696 C C . LEU A 1 96 ? 11.680 6.895 -6.983 1.00 96.19 96 LEU A C 1
ATOM 698 O O . LEU A 1 96 ? 12.609 6.468 -7.671 1.00 96.19 96 LEU A O 1
ATOM 702 N N . PHE A 1 97 ? 11.364 8.194 -6.958 1.00 96.06 97 PHE A N 1
ATOM 703 C CA . PHE A 1 97 ? 11.939 9.151 -7.916 1.00 96.06 97 PHE A CA 1
ATOM 704 C C . PHE A 1 97 ? 12.848 10.207 -7.297 1.00 96.06 97 PHE A C 1
ATOM 706 O O . PHE A 1 97 ? 13.653 10.805 -8.012 1.00 96.06 97 PHE A O 1
ATOM 713 N N . SER A 1 98 ? 12.726 10.459 -5.994 1.00 95.88 98 SER A N 1
ATOM 714 C CA . SER A 1 98 ? 13.453 11.541 -5.315 1.00 95.88 98 SER A CA 1
ATOM 715 C C . SER A 1 98 ? 14.368 11.049 -4.195 1.00 95.88 98 SER A C 1
ATOM 717 O O . SER A 1 98 ? 15.039 11.869 -3.570 1.00 95.88 98 SER A O 1
ATOM 719 N N . GLY A 1 99 ? 14.421 9.734 -3.945 1.00 92.31 99 GLY A N 1
ATOM 720 C CA . GLY A 1 99 ? 15.168 9.166 -2.823 1.00 92.31 99 GLY A CA 1
ATOM 721 C C . GLY A 1 99 ? 14.607 9.607 -1.470 1.00 92.31 99 GLY A C 1
ATOM 722 O O . GLY A 1 99 ? 15.373 9.836 -0.535 1.00 92.31 99 GLY A O 1
ATOM 723 N N . GLY A 1 100 ? 13.286 9.801 -1.396 1.00 94.12 100 GLY A N 1
ATOM 724 C CA . GLY A 1 100 ? 12.574 10.113 -0.161 1.00 94.12 100 GLY A CA 1
ATOM 725 C C . GLY A 1 100 ? 12.643 8.986 0.873 1.00 94.12 100 GLY A C 1
ATOM 726 O O . GLY A 1 100 ? 13.257 7.944 0.647 1.00 94.12 100 GLY A O 1
ATOM 727 N N . ALA A 1 101 ? 12.007 9.203 2.025 1.00 95.00 101 ALA A N 1
ATOM 728 C CA . ALA A 1 101 ? 11.859 8.153 3.028 1.00 95.00 101 ALA A CA 1
ATOM 729 C C . ALA A 1 101 ? 11.050 6.982 2.451 1.00 95.00 101 ALA A C 1
ATOM 731 O O . ALA A 1 101 ? 10.091 7.204 1.713 1.00 95.00 101 ALA A O 1
ATOM 732 N N . ALA A 1 102 ? 11.462 5.757 2.778 1.00 95.88 102 ALA A N 1
ATOM 733 C CA . ALA A 1 102 ? 10.674 4.570 2.477 1.00 95.88 102 ALA A CA 1
ATOM 734 C C . ALA A 1 102 ? 9.360 4.581 3.281 1.00 95.88 102 ALA A C 1
ATOM 736 O O . ALA A 1 102 ? 9.303 5.259 4.316 1.00 95.88 102 ALA A O 1
ATOM 737 N N . PRO A 1 103 ? 8.336 3.832 2.833 1.00 96.19 103 PRO A N 1
ATOM 738 C CA . PRO A 1 103 ? 7.155 3.540 3.639 1.00 96.19 103 PRO A CA 1
ATOM 739 C C . PRO A 1 103 ? 7.521 3.012 5.030 1.00 96.19 103 PRO A C 1
ATOM 741 O O . PRO A 1 103 ? 8.619 2.475 5.234 1.00 96.19 103 PRO A O 1
ATOM 744 N N . VAL A 1 104 ? 6.599 3.162 5.979 1.00 95.44 104 VAL A N 1
ATOM 745 C CA . VAL A 1 104 ? 6.722 2.591 7.329 1.00 95.44 104 VAL A CA 1
ATOM 746 C C . VAL A 1 104 ? 6.838 1.060 7.234 1.00 95.44 104 VAL A C 1
ATOM 748 O O . VAL A 1 104 ? 6.570 0.461 6.194 1.00 95.44 104 VAL A O 1
ATOM 751 N N . SER A 1 105 ? 7.336 0.415 8.288 1.00 92.50 105 SER A N 1
ATOM 752 C CA . SER A 1 105 ? 7.373 -1.048 8.346 1.00 92.50 105 SER A CA 1
ATOM 753 C C . SER A 1 105 ? 5.963 -1.647 8.190 1.00 92.50 105 SER A C 1
ATOM 755 O O . SER A 1 105 ? 5.032 -1.055 8.727 1.00 92.50 105 SER A O 1
ATOM 757 N N . PRO A 1 106 ? 5.789 -2.796 7.508 1.00 93.50 106 PRO A N 1
ATOM 758 C CA . PRO A 1 106 ? 6.805 -3.584 6.799 1.00 93.50 106 PRO A CA 1
ATOM 759 C C . PRO A 1 106 ? 7.310 -2.888 5.524 1.00 93.50 106 PRO A C 1
ATOM 761 O O . PRO A 1 106 ? 6.557 -2.634 4.591 1.00 93.50 106 PRO A O 1
ATOM 764 N N . SER A 1 107 ? 8.606 -2.562 5.486 1.00 93.44 107 SER A N 1
ATOM 765 C CA . SER A 1 107 ? 9.170 -1.593 4.539 1.00 93.44 107 SER A CA 1
ATOM 766 C C . SER A 1 107 ? 10.034 -2.277 3.472 1.00 93.44 107 SER A C 1
ATOM 768 O O . SER A 1 107 ? 10.832 -3.159 3.806 1.00 93.44 107 SER A O 1
ATOM 770 N N . PRO A 1 108 ? 9.947 -1.861 2.198 1.00 95.00 108 PRO A N 1
ATOM 771 C CA . PRO A 1 108 ? 10.740 -2.431 1.115 1.00 95.00 108 PRO A CA 1
ATOM 772 C C . PRO A 1 108 ? 12.222 -2.051 1.220 1.00 95.00 108 PRO A C 1
ATOM 774 O O . PRO A 1 108 ? 12.578 -0.882 1.388 1.00 95.00 108 PRO A O 1
ATOM 777 N N . THR A 1 109 ? 13.124 -3.003 0.967 1.00 93.81 109 THR A N 1
ATOM 778 C CA . THR A 1 109 ? 14.552 -2.672 0.778 1.00 93.81 109 THR A CA 1
ATOM 779 C C . THR A 1 109 ? 14.858 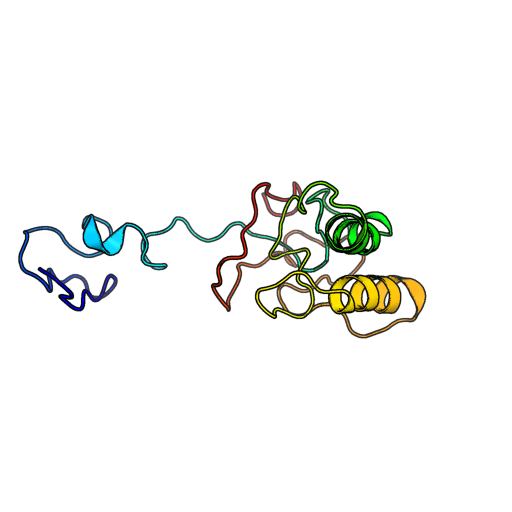-2.105 -0.613 1.00 93.81 109 THR A C 1
ATOM 781 O O . THR A 1 109 ? 15.913 -1.502 -0.832 1.00 93.81 109 THR A O 1
ATOM 784 N N . GLY A 1 110 ? 13.925 -2.249 -1.558 1.00 93.12 110 GLY A N 1
ATOM 785 C CA . GLY A 1 110 ? 13.989 -1.698 -2.908 1.00 93.12 110 GLY A CA 1
ATOM 786 C C . GLY A 1 110 ? 12.712 -1.989 -3.697 1.00 93.12 110 GLY A C 1
ATOM 787 O O . GLY A 1 110 ? 11.853 -2.728 -3.234 1.00 93.12 110 GLY A O 1
ATOM 788 N N . ALA A 1 111 ? 12.579 -1.401 -4.891 1.00 92.00 111 ALA A N 1
ATOM 789 C CA . ALA A 1 111 ? 11.370 -1.533 -5.717 1.00 92.00 111 ALA A CA 1
ATOM 790 C C . ALA A 1 111 ? 11.005 -3.000 -6.031 1.00 92.00 111 ALA A C 1
ATOM 792 O O . ALA A 1 111 ? 9.837 -3.365 -6.042 1.00 92.00 111 ALA A O 1
ATOM 793 N N . ALA A 1 112 ? 12.013 -3.853 -6.233 1.00 92.69 112 ALA A N 1
ATOM 794 C CA . ALA A 1 112 ? 11.859 -5.306 -6.300 1.00 92.69 112 ALA A CA 1
ATOM 795 C C . ALA A 1 112 ? 12.193 -5.920 -4.930 1.00 92.69 112 ALA A C 1
ATOM 797 O O . ALA A 1 112 ? 13.285 -6.469 -4.731 1.00 92.69 112 ALA A O 1
ATOM 798 N N . TYR A 1 113 ? 11.282 -5.744 -3.976 1.00 94.12 113 TYR A N 1
ATOM 799 C CA . TYR A 1 113 ? 11.450 -6.198 -2.598 1.00 94.12 113 TYR A CA 1
ATOM 800 C C . TYR A 1 113 ? 11.512 -7.731 -2.518 1.00 94.12 113 TYR A C 1
ATOM 802 O O . TYR A 1 113 ? 11.188 -8.448 -3.468 1.00 94.12 113 TYR A O 1
ATOM 810 N N . GLN A 1 114 ? 12.034 -8.244 -1.410 1.00 95.25 114 GLN A N 1
ATOM 811 C CA . GLN A 1 114 ? 12.281 -9.674 -1.217 1.00 95.25 114 GLN A CA 1
ATOM 812 C C . GLN A 1 114 ? 11.308 -10.273 -0.191 1.00 95.25 114 GLN A C 1
ATOM 814 O O . GLN A 1 114 ? 10.762 -9.535 0.624 1.00 95.25 114 GLN A O 1
ATOM 819 N N . PRO A 1 115 ? 11.154 -11.611 -0.123 1.00 92.94 115 PRO A N 1
ATOM 820 C CA . PRO A 1 115 ? 10.284 -12.252 0.874 1.00 92.94 115 PRO A CA 1
ATOM 821 C C . PRO A 1 115 ? 10.643 -11.938 2.339 1.00 92.94 115 PRO A C 1
ATOM 823 O O . PRO A 1 115 ? 9.827 -12.119 3.243 1.00 92.94 115 PRO A O 1
ATOM 826 N N . GLY A 1 116 ? 11.886 -11.504 2.585 1.00 92.06 116 GLY A N 1
ATOM 827 C CA . GLY A 1 116 ? 12.355 -11.053 3.898 1.00 92.06 116 GLY A CA 1
ATOM 828 C C . GLY A 1 116 ? 11.932 -9.628 4.268 1.00 92.06 116 GLY A C 1
ATOM 829 O O . GLY A 1 116 ? 12.055 -9.271 5.433 1.00 92.06 116 GLY A O 1
ATOM 830 N N . ASP A 1 117 ? 11.441 -8.846 3.305 1.00 94.88 117 ASP A N 1
ATOM 831 C CA . ASP A 1 117 ? 10.906 -7.498 3.529 1.00 94.88 117 ASP A CA 1
ATOM 832 C C . ASP A 1 117 ? 9.427 -7.554 3.943 1.00 94.88 117 ASP A C 1
ATOM 834 O O . ASP A 1 117 ? 8.926 -6.626 4.571 1.00 94.88 117 ASP A O 1
ATOM 838 N N . CYS A 1 118 ? 8.738 -8.656 3.615 1.00 93.44 118 CYS A N 1
ATOM 839 C CA . CYS A 1 118 ? 7.343 -8.866 3.975 1.00 93.44 118 CYS A CA 1
ATOM 840 C C . CYS A 1 118 ? 7.177 -9.034 5.489 1.00 93.44 118 CYS A C 1
ATOM 842 O O . CYS A 1 118 ? 7.859 -9.861 6.110 1.00 93.44 118 CYS A O 1
ATOM 844 N N . GLY A 1 119 ? 6.202 -8.338 6.059 1.00 90.00 119 GLY A N 1
ATOM 845 C CA . GLY A 1 119 ? 5.809 -8.456 7.459 1.00 90.00 119 GLY A CA 1
ATOM 846 C C . GLY A 1 119 ? 4.295 -8.447 7.613 1.00 90.00 119 GLY A C 1
ATOM 847 O O . GLY A 1 119 ? 3.568 -8.348 6.628 1.00 90.00 119 GLY A O 1
ATOM 848 N N . GLU A 1 120 ? 3.854 -8.618 8.849 1.00 87.94 120 GLU A N 1
ATOM 849 C CA . GLU A 1 120 ? 2.455 -8.461 9.248 1.00 87.94 120 GLU A CA 1
ATOM 850 C C . GLU A 1 120 ? 2.205 -6.997 9.630 1.00 87.94 120 GLU A C 1
ATOM 852 O O . GLU A 1 120 ? 3.165 -6.242 9.832 1.00 87.94 120 GLU A O 1
ATOM 857 N N . ASP A 1 121 ? 0.936 -6.601 9.730 1.00 82.62 121 ASP A N 1
ATOM 858 C CA . ASP A 1 121 ? 0.595 -5.300 10.298 1.00 82.62 121 ASP A CA 1
ATOM 859 C C . ASP A 1 121 ? 0.742 -5.337 11.828 1.00 82.62 121 ASP A C 1
ATOM 861 O O . ASP A 1 121 ? 0.155 -6.186 12.502 1.00 82.62 121 ASP A O 1
ATOM 865 N N . GLU A 1 122 ? 1.560 -4.441 12.384 1.00 77.56 122 GLU A N 1
ATOM 866 C CA . GLU A 1 122 ? 1.740 -4.309 13.836 1.00 77.56 122 GLU A CA 1
ATOM 867 C C . GLU A 1 122 ? 0.703 -3.365 14.465 1.00 77.56 122 GLU A C 1
ATOM 869 O O . GLU A 1 122 ? 0.493 -3.394 15.684 1.00 77.56 122 GLU A O 1
ATOM 874 N N . THR A 1 123 ? 0.062 -2.523 13.655 1.00 71.12 123 THR A N 1
ATOM 875 C CA . THR A 1 123 ? -0.977 -1.575 14.050 1.00 71.12 123 THR A CA 1
ATOM 876 C C . THR A 1 123 ? -2.281 -1.995 13.406 1.00 71.12 123 THR A C 1
ATOM 878 O O . THR A 1 123 ? -2.745 -1.405 12.445 1.00 71.12 123 THR A O 1
ATOM 881 N N . ASP A 1 124 ? -2.863 -3.044 13.975 1.00 64.62 124 ASP A N 1
ATOM 882 C CA . ASP A 1 124 ? -4.147 -3.579 13.540 1.00 64.62 124 ASP A CA 1
ATOM 883 C C . ASP A 1 124 ? -5.238 -2.496 13.521 1.00 64.62 124 ASP A C 1
ATOM 885 O O . ASP A 1 124 ? -5.567 -1.888 14.551 1.00 64.62 124 ASP A O 1
ATOM 889 N N . ASP A 1 125 ? -5.781 -2.260 12.332 1.00 68.19 125 ASP A N 1
ATOM 890 C CA . ASP A 1 125 ? -6.872 -1.339 12.066 1.00 68.19 125 ASP A CA 1
ATOM 891 C C . ASP A 1 125 ? -7.852 -1.930 11.029 1.00 68.19 125 ASP A C 1
ATOM 893 O O . ASP A 1 125 ? -7.780 -3.101 10.669 1.00 68.19 125 ASP A O 1
ATOM 897 N N . ASP A 1 126 ? -8.862 -1.159 10.611 1.00 66.44 126 ASP A N 1
ATOM 898 C CA . ASP A 1 126 ? -9.891 -1.643 9.675 1.00 66.44 126 ASP A CA 1
ATOM 899 C C . ASP A 1 126 ? -9.372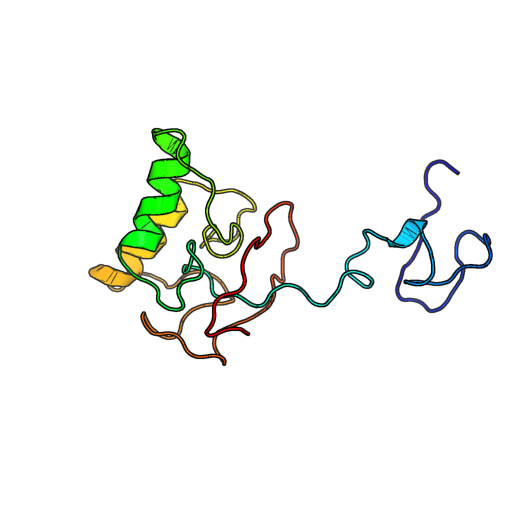 -1.778 8.219 1.00 66.44 126 ASP A C 1
ATOM 901 O O . ASP A 1 126 ? -10.157 -2.092 7.309 1.00 66.44 126 ASP A O 1
ATOM 905 N N . ALA A 1 127 ? -8.088 -1.511 7.960 1.00 69.12 127 ALA A N 1
ATOM 906 C CA . ALA A 1 127 ? -7.446 -1.822 6.698 1.00 69.12 127 ALA A CA 1
ATOM 907 C C . ALA A 1 127 ? -7.076 -3.317 6.658 1.00 69.12 127 ALA A C 1
ATOM 909 O O . ALA A 1 127 ? -6.809 -3.970 7.661 1.00 69.12 127 ALA A O 1
ATOM 910 N N . GLY A 1 128 ? -7.184 -3.913 5.472 1.00 77.38 128 GLY A N 1
ATOM 911 C CA . GLY A 1 128 ? -6.810 -5.307 5.295 1.00 77.38 128 GLY A CA 1
ATOM 912 C C . GLY A 1 128 ? -6.391 -5.614 3.870 1.00 77.38 128 GLY A C 1
ATOM 913 O O . GLY A 1 128 ? -6.681 -4.868 2.922 1.00 77.38 128 GLY A O 1
ATOM 914 N N . CYS A 1 129 ? -5.753 -6.769 3.699 1.00 85.31 129 CYS A N 1
ATOM 915 C CA . CYS A 1 129 ? -5.302 -7.241 2.395 1.00 85.31 129 CYS A CA 1
ATOM 916 C C . CYS A 1 129 ? -6.196 -8.343 1.828 1.00 85.31 129 CYS A C 1
ATOM 918 O O . CYS A 1 129 ? -6.259 -9.461 2.337 1.00 85.31 129 CYS A O 1
ATOM 920 N N . LEU A 1 130 ? -6.897 -8.015 0.734 1.00 82.00 130 LEU A N 1
ATOM 921 C CA . LEU A 1 130 ? -7.785 -8.940 0.020 1.00 82.00 130 LEU A CA 1
ATOM 922 C C . LEU A 1 130 ? -7.004 -9.935 -0.844 1.00 82.00 130 LEU A C 1
ATOM 924 O O . LEU A 1 130 ? -7.511 -11.012 -1.165 1.00 82.00 130 LEU A O 1
ATOM 928 N N . SER A 1 131 ? -5.783 -9.572 -1.231 1.00 83.00 131 SER A N 1
ATOM 929 C CA . SER A 1 131 ? -4.842 -10.425 -1.949 1.00 83.00 131 SER A CA 1
ATOM 930 C C . SER A 1 131 ? -3.474 -10.399 -1.291 1.00 83.00 131 SER A C 1
ATOM 932 O O . SER A 1 131 ? -3.007 -9.349 -0.855 1.00 83.00 131 SER A O 1
ATOM 934 N N . VAL A 1 132 ? -2.818 -11.556 -1.286 1.00 85.69 132 VAL A N 1
ATOM 935 C CA . VAL A 1 132 ? -1.420 -11.685 -0.876 1.00 85.69 132 VAL A CA 1
ATOM 936 C C . VAL A 1 132 ? -0.532 -11.426 -2.086 1.00 85.69 132 VAL A C 1
ATOM 938 O O . VAL A 1 132 ? -0.843 -11.859 -3.200 1.00 85.69 132 VAL A O 1
ATOM 941 N N . SER A 1 133 ? 0.574 -10.718 -1.871 1.00 89.50 133 SER A N 1
ATOM 942 C CA . SER A 1 133 ? 1.605 -10.592 -2.895 1.00 89.50 133 SER A CA 1
ATOM 943 C C . SER A 1 133 ? 2.263 -11.952 -3.153 1.00 89.50 133 SER A C 1
ATOM 945 O O . SER A 1 133 ? 2.633 -12.634 -2.195 1.00 89.50 133 SER A O 1
ATOM 947 N N . PRO A 1 134 ? 2.542 -12.318 -4.418 1.00 90.69 134 PRO A N 1
ATOM 948 C CA . PRO A 1 134 ? 3.238 -13.563 -4.745 1.00 90.69 134 PRO A CA 1
ATOM 949 C C . PRO A 1 134 ? 4.667 -13.636 -4.178 1.00 90.69 134 PRO A C 1
ATOM 951 O O . PRO A 1 134 ? 5.286 -14.698 -4.210 1.00 90.69 134 PRO A O 1
ATOM 954 N N . VAL A 1 135 ? 5.227 -12.515 -3.709 1.00 92.44 135 VAL A N 1
ATOM 955 C CA . VAL A 1 135 ? 6.537 -12.461 -3.038 1.00 92.44 135 VAL A CA 1
ATOM 956 C C . VAL A 1 135 ? 6.421 -12.763 -1.538 1.00 92.44 135 VAL A C 1
ATOM 958 O O . VAL A 1 135 ? 7.405 -13.184 -0.928 1.00 92.44 135 VAL A O 1
ATOM 961 N N . CYS A 1 136 ? 5.241 -12.554 -0.951 1.00 87.50 136 CYS A N 1
ATOM 962 C CA . CYS A 1 136 ? 4.974 -12.731 0.475 1.00 87.50 136 CYS A CA 1
ATOM 963 C C . CYS A 1 136 ? 4.228 -14.037 0.819 1.00 87.50 136 CYS A C 1
ATOM 965 O O . CYS A 1 136 ? 4.123 -14.350 2.008 1.00 87.50 136 CYS A O 1
ATOM 967 N N . ASP A 1 137 ? 3.766 -14.774 -0.200 1.00 79.75 137 ASP A N 1
ATOM 968 C CA . ASP A 1 137 ? 3.218 -16.143 -0.124 1.00 79.75 137 ASP A CA 1
ATOM 969 C C . ASP A 1 137 ? 4.240 -17.209 0.338 1.00 79.75 137 ASP A C 1
ATOM 971 O O . ASP A 1 137 ? 5.449 -17.110 0.004 1.00 79.75 137 ASP A O 1
#

Secondary structure (DSSP, 8-state):
-------TTSSS-SS-SS--GGGSGGGTTSTTTS-SPPPB-TT-TT-SSS--HHHHHHHHHHHHH--PPPSBHHHH-SS--SS--HHHHHHHHHHHHH--PPPSSS--SSSS--TTT-B--SS--S--BSS--TTT-

Foldseek 3Di:
DVDDPAPLPPQDPSVPPPAHRLSDPVNVPPPVNPPFAQWDAAQQQQLAQFRDLVSLVQLVCCPPVVDDGGQFQCNQQQQRPLDRDNVSSVQSCCVVPVVDDFGDPCTAPHRNRALVSIDGDPDDHPTGHNDHRPRVD

Solvent-accessible surface area (backbone atoms only — not comparable to full-atom values): 7721 Å² total; per-residue (Å²): 120,94,80,66,85,68,57,48,81,73,82,45,49,73,80,67,85,80,42,40,22,66,72,18,79,92,23,67,83,35,80,79,46,44,75,82,60,74,32,38,33,24,38,28,10,67,26,78,47,50,44,54,72,64,32,26,45,45,51,51,35,30,74,75,68,71,43,71,75,57,36,10,36,49,15,39,22,20,76,70,75,70,53,82,48,74,65,26,25,49,41,45,49,33,30,77,75,67,72,42,66,70,42,43,84,26,33,54,87,44,50,76,45,52,56,87,29,34,29,52,75,88,75,84,53,94,50,52,61,84,45,67,17,78,49,43,107

Nearest PDB structures (foldseek):
  4uyq-assembly1_B  TM=8.827E-01  e=3.754E-03  Acetivibrio cellulolyticus
  4uyp-assembly1_D  TM=9.036E-01  e=8.542E-03  Acetivibrio cellulolyticus
  8x39-assembly1_B  TM=8.712E-01  e=4.423E-02  Acetivibrio thermocellus DSM 1313
  7ban-assembly1_A  TM=7.443E-01  e=6.401E-01  Homo sapiens
  7bam-assembly1_B  TM=6.394E-01  e=5.581E-01  Homo sapiens

Mean predicted aligned error: 9.9 Å

Sequence (137 aa):
CPACNEICDNGVDDDRDGLVDCDDSDCDRHNNCLPAGVRFVRGDGNSDGAINLTDGVIPLLYLFTGGDAPACVDAADTNDTGAIEITDAIIIFSWLFSGGAAPVSPSPTGAAYQPGDCGEDETDDDAGCLSVSPVCD

Radius of gyration: 17.74 Å; Cα contacts (8 Å, |Δi|>4): 264; chains: 1; bounding box: 39×35×42 Å

pLDDT: mean 87.43, std 11.82, range [42.38, 97.94]